Protein AF-A0A4Y8I487-F1 (afdb_monomer_lite)

Radius of gyration: 18.83 Å; chains: 1; bounding box: 40×32×55 Å

Structure (mmCIF, N/CA/C/O backbone):
data_AF-A0A4Y8I487-F1
#
_entry.id   AF-A0A4Y8I487-F1
#
loop_
_atom_site.group_PDB
_atom_site.id
_atom_site.type_symbol
_atom_site.label_atom_id
_atom_site.label_alt_id
_atom_site.label_comp_id
_atom_site.label_asym_id
_atom_site.label_entity_id
_atom_site.label_seq_id
_atom_site.pdbx_PDB_ins_code
_atom_site.Cartn_x
_atom_site.Cartn_y
_atom_site.Cartn_z
_atom_site.occupancy
_atom_site.B_iso_or_equiv
_atom_site.auth_seq_id
_atom_site.auth_comp_id
_atom_site.auth_asym_id
_atom_site.auth_atom_id
_atom_site.pdbx_PDB_model_num
ATOM 1 N N . MET A 1 1 ? -23.957 -20.121 10.960 1.00 50.41 1 MET A N 1
ATOM 2 C CA . MET A 1 1 ? -23.408 -18.754 10.909 1.00 50.41 1 MET A CA 1
ATOM 3 C C . MET A 1 1 ? -23.958 -18.004 12.108 1.00 50.41 1 MET A C 1
ATOM 5 O O . MET A 1 1 ? -25.176 -17.930 12.234 1.00 50.41 1 MET A O 1
ATOM 9 N N . LYS A 1 2 ? -23.110 -17.623 13.071 1.00 58.75 2 LYS A N 1
ATOM 10 C CA . LYS A 1 2 ? -23.573 -16.962 14.300 1.00 58.75 2 LYS A CA 1
ATOM 11 C C . LYS A 1 2 ? -23.811 -15.481 13.999 1.00 58.75 2 LYS A C 1
ATOM 13 O O . LYS A 1 2 ? -23.123 -14.909 13.165 1.00 58.75 2 LYS A O 1
ATOM 18 N N . LEU A 1 3 ? -24.758 -14.852 14.696 1.00 38.47 3 LEU A N 1
ATOM 19 C CA . LEU A 1 3 ? -25.061 -13.415 14.567 1.00 38.47 3 LEU A CA 1
ATOM 20 C C . LEU A 1 3 ? -23.802 -12.530 14.727 1.00 38.47 3 LEU A C 1
ATOM 22 O O . LEU A 1 3 ? -23.685 -11.487 14.095 1.00 38.47 3 LEU A O 1
ATOM 26 N N . TYR A 1 4 ? -22.835 -13.007 15.517 1.00 38.09 4 TYR A N 1
ATOM 27 C CA . TYR A 1 4 ? -21.503 -12.422 15.684 1.00 38.09 4 TYR A CA 1
ATOM 28 C C . TYR A 1 4 ? -20.668 -12.369 14.399 1.00 38.09 4 TYR A C 1
ATOM 30 O O . TYR A 1 4 ? -19.964 -11.389 14.183 1.00 38.09 4 TYR A O 1
ATOM 38 N N . ASP A 1 5 ? -20.748 -13.388 13.545 1.00 43.94 5 ASP A N 1
ATOM 39 C CA . ASP A 1 5 ? -19.967 -13.444 12.306 1.00 43.94 5 ASP A CA 1
ATOM 40 C C . ASP A 1 5 ? -20.500 -12.418 11.291 1.00 43.94 5 ASP A C 1
ATOM 42 O O . ASP A 1 5 ? -19.728 -11.786 10.576 1.00 43.94 5 ASP A O 1
ATOM 46 N N . LEU A 1 6 ? -21.823 -12.203 11.286 1.00 47.38 6 LEU A N 1
ATOM 47 C CA . LEU A 1 6 ? -22.506 -11.271 10.386 1.00 47.38 6 LEU A CA 1
ATOM 48 C C . LEU A 1 6 ? -22.272 -9.805 10.776 1.00 47.38 6 LEU A C 1
ATOM 50 O O . LEU A 1 6 ? -21.986 -8.976 9.921 1.00 47.38 6 LEU A O 1
ATOM 54 N N . LEU A 1 7 ? -22.367 -9.495 12.074 1.00 44.53 7 LEU A N 1
ATOM 55 C CA . LEU A 1 7 ? -22.099 -8.151 12.595 1.00 44.53 7 LEU A CA 1
ATOM 56 C C . LEU A 1 7 ? -20.627 -7.763 12.419 1.00 44.53 7 LEU A C 1
ATOM 58 O O . LEU A 1 7 ? -20.334 -6.618 12.088 1.00 44.53 7 LEU A O 1
ATOM 62 N N . ARG A 1 8 ? -19.709 -8.727 12.572 1.00 49.38 8 ARG A N 1
ATOM 63 C CA . ARG A 1 8 ? -18.282 -8.525 12.307 1.00 49.38 8 ARG A CA 1
ATOM 64 C C . ARG A 1 8 ? -18.020 -8.244 10.829 1.00 49.38 8 ARG A C 1
ATOM 66 O O . ARG A 1 8 ? -17.281 -7.318 10.526 1.00 49.38 8 ARG A O 1
ATOM 73 N N . ALA A 1 9 ? -18.637 -9.005 9.925 1.00 50.59 9 ALA A N 1
ATOM 74 C CA . ALA A 1 9 ? -18.509 -8.775 8.488 1.00 50.59 9 ALA A CA 1
ATOM 75 C C . ALA A 1 9 ? -19.022 -7.382 8.086 1.00 50.59 9 ALA A C 1
ATOM 77 O O . ALA A 1 9 ? -18.297 -6.651 7.428 1.00 50.59 9 ALA A O 1
ATOM 78 N N . TYR A 1 10 ? -20.201 -6.980 8.569 1.00 46.88 10 TYR A N 1
ATOM 79 C CA . TYR A 1 10 ? -20.810 -5.692 8.220 1.00 46.88 10 TYR A CA 1
ATOM 80 C C . TYR A 1 10 ? -20.042 -4.484 8.782 1.00 46.88 10 TYR A C 1
ATOM 82 O O . TYR A 1 10 ? -19.867 -3.482 8.096 1.00 46.88 10 TYR A O 1
ATOM 90 N N . ALA A 1 11 ? -19.548 -4.571 10.024 1.00 49.69 11 ALA A N 1
ATOM 91 C CA . ALA A 1 11 ? -18.706 -3.523 10.604 1.00 49.69 11 ALA A CA 1
ATOM 92 C C . ALA A 1 11 ? -17.352 -3.419 9.884 1.00 49.69 11 ALA A C 1
ATOM 94 O O . ALA A 1 11 ? -16.865 -2.318 9.655 1.00 49.69 11 ALA A O 1
ATOM 95 N N . ASN A 1 12 ? -16.764 -4.549 9.485 1.00 49.34 12 ASN A N 1
ATOM 96 C CA . ASN A 1 12 ? -15.534 -4.552 8.695 1.00 49.34 12 ASN A CA 1
ATOM 97 C C . ASN A 1 12 ? -15.743 -3.951 7.303 1.00 49.34 12 ASN A C 1
ATOM 99 O O . ASN A 1 12 ? -14.895 -3.199 6.844 1.00 49.34 12 ASN A O 1
ATOM 103 N N . GLU A 1 13 ? -16.866 -4.262 6.659 1.00 46.97 13 GLU A N 1
ATOM 104 C CA . GLU A 1 13 ? -17.222 -3.753 5.334 1.00 46.97 13 GLU A CA 1
ATOM 105 C C . GLU A 1 13 ? -17.426 -2.229 5.381 1.00 46.97 13 GLU A C 1
ATOM 107 O O . GLU A 1 13 ? -16.774 -1.504 4.634 1.00 46.97 13 GLU A O 1
ATOM 112 N N . ALA A 1 14 ? -18.200 -1.729 6.352 1.00 46.22 14 ALA A N 1
ATOM 113 C CA . ALA A 1 14 ? -18.466 -0.299 6.522 1.00 46.22 14 ALA A CA 1
ATOM 114 C C . ALA A 1 14 ? -17.242 0.527 6.960 1.00 46.22 14 ALA A C 1
ATOM 116 O O . ALA A 1 14 ? -17.123 1.682 6.566 1.00 46.22 14 ALA A O 1
ATOM 117 N N . LEU A 1 15 ? -16.328 -0.034 7.764 1.00 49.59 15 LEU A N 1
ATOM 118 C CA . LEU A 1 15 ? -15.075 0.652 8.093 1.00 49.59 15 LEU A CA 1
ATOM 119 C C . LEU A 1 15 ? -14.061 0.592 6.944 1.00 49.59 15 LEU A C 1
ATOM 121 O O . LEU A 1 15 ? -13.318 1.547 6.760 1.00 49.59 15 LEU A O 1
ATOM 125 N N . SER A 1 16 ? -14.038 -0.478 6.143 1.00 49.03 16 SER A N 1
ATOM 126 C CA . SER A 1 16 ? -13.057 -0.626 5.057 1.00 49.03 16 SER A CA 1
ATOM 127 C C . SER A 1 16 ? -13.168 0.429 3.948 1.00 49.03 16 SER A C 1
ATOM 129 O O . SER A 1 16 ? -12.174 0.685 3.271 1.00 49.03 16 SER A O 1
ATOM 131 N N . GLU A 1 17 ? -14.333 1.065 3.779 1.00 49.94 17 GLU A N 1
ATOM 132 C CA . GLU A 1 17 ? -14.535 2.113 2.767 1.00 49.94 17 GLU A CA 1
ATOM 133 C C . GLU A 1 17 ? -13.907 3.469 3.146 1.00 49.94 17 GLU A C 1
ATOM 135 O O . GLU A 1 17 ? -13.591 4.253 2.256 1.00 49.94 17 GLU A O 1
ATOM 140 N N . GLU A 1 18 ? -13.672 3.753 4.434 1.00 57.53 18 GLU A N 1
ATOM 141 C CA . GLU A 1 18 ? -13.089 5.033 4.891 1.00 57.53 18 GLU A CA 1
ATOM 142 C C . GLU A 1 18 ? -11.577 4.969 5.161 1.00 57.53 18 GLU A C 1
ATOM 144 O O . GLU A 1 18 ? -10.955 5.974 5.509 1.00 57.53 18 GLU A O 1
ATOM 149 N N . ILE A 1 19 ? -10.971 3.790 5.032 1.00 68.12 19 ILE A N 1
ATOM 150 C CA . ILE A 1 19 ? -9.627 3.529 5.548 1.00 68.12 19 ILE A CA 1
ATOM 151 C C . ILE A 1 19 ? -8.711 3.247 4.380 1.00 68.12 19 ILE A C 1
ATOM 153 O O . ILE A 1 19 ? -8.542 2.114 3.937 1.00 68.12 19 ILE A O 1
ATOM 157 N N . ASP A 1 20 ? -8.121 4.318 3.878 1.00 79.75 20 ASP A N 1
ATOM 158 C CA . ASP A 1 20 ? -7.135 4.258 2.817 1.00 79.75 20 ASP A CA 1
ATOM 159 C C . ASP A 1 20 ? -6.019 5.265 3.087 1.00 79.75 20 ASP A C 1
ATOM 161 O O . ASP A 1 20 ? -6.173 6.219 3.858 1.00 79.75 20 ASP A O 1
ATOM 165 N N . LEU A 1 21 ? -4.881 5.048 2.438 1.00 82.38 21 LEU A N 1
ATOM 166 C CA . LEU A 1 21 ? -3.828 6.049 2.406 1.00 82.38 21 LEU A CA 1
ATOM 167 C C . LEU A 1 21 ? -4.293 7.256 1.573 1.00 82.38 21 LEU A C 1
ATOM 169 O O . LEU A 1 21 ? -5.059 7.093 0.619 1.00 82.38 21 LEU A O 1
ATOM 173 N N . PRO A 1 22 ? -3.820 8.478 1.874 1.00 85.38 22 PRO A N 1
ATOM 174 C CA . PRO A 1 22 ? -4.132 9.641 1.050 1.00 85.38 22 PRO A CA 1
ATOM 175 C C . PRO A 1 22 ? -3.752 9.420 -0.422 1.00 85.38 22 PRO A C 1
ATOM 177 O O . PRO A 1 22 ? -2.729 8.807 -0.715 1.00 85.38 22 PRO A O 1
ATOM 180 N N . ASP A 1 23 ? -4.507 9.986 -1.364 1.00 85.50 23 ASP A N 1
ATOM 181 C CA . ASP A 1 23 ? -4.180 9.902 -2.803 1.00 85.50 23 ASP A CA 1
ATOM 182 C C . ASP A 1 23 ? -2.801 10.489 -3.135 1.00 85.50 23 ASP A C 1
ATOM 184 O O . ASP A 1 23 ? -2.138 10.096 -4.089 1.00 85.50 23 ASP A O 1
ATOM 188 N N . ASN A 1 24 ? -2.348 11.459 -2.339 1.00 84.75 24 ASN A N 1
ATOM 189 C CA . ASN A 1 24 ? -1.040 12.066 -2.509 1.00 84.75 24 ASN A CA 1
ATOM 190 C C . ASN A 1 24 ? -0.023 11.435 -1.548 1.00 84.75 24 ASN A C 1
ATOM 192 O O . ASN A 1 24 ? -0.064 11.681 -0.339 1.00 84.75 24 ASN A O 1
ATOM 196 N N . ARG A 1 25 ? 0.938 10.705 -2.134 1.00 86.38 25 ARG A N 1
ATOM 197 C CA . ARG A 1 25 ? 2.062 10.021 -1.467 1.00 86.38 25 ARG A CA 1
ATOM 198 C C . ARG A 1 25 ? 2.847 10.895 -0.486 1.00 86.38 25 ARG A C 1
ATOM 200 O O . ARG A 1 25 ? 3.338 10.400 0.517 1.00 86.38 25 ARG A O 1
ATOM 207 N N . LYS A 1 26 ? 2.900 12.216 -0.690 1.00 79.75 26 LYS A N 1
ATOM 208 C CA . LYS A 1 26 ? 3.558 13.151 0.244 1.00 79.75 26 LYS A CA 1
ATOM 209 C C . LYS A 1 26 ? 2.948 13.134 1.654 1.00 79.75 26 LYS A C 1
ATOM 211 O O . LYS A 1 26 ? 3.604 13.545 2.608 1.00 79.75 26 LYS A O 1
ATOM 216 N N . PHE A 1 27 ? 1.685 12.736 1.779 1.00 83.25 27 PHE A N 1
ATOM 217 C CA . PHE A 1 27 ? 0.989 12.646 3.062 1.00 83.25 27 PHE A CA 1
ATOM 218 C C . PHE A 1 27 ? 0.948 11.223 3.617 1.00 83.25 27 PHE A C 1
ATOM 220 O O . PHE A 1 27 ? 0.276 10.992 4.621 1.00 83.25 27 PHE A O 1
ATOM 227 N N . TRP A 1 28 ? 1.625 10.270 2.973 1.00 84.31 28 TRP A N 1
ATOM 228 C CA . TRP A 1 28 ? 1.744 8.930 3.523 1.00 84.31 28 TRP A CA 1
ATOM 229 C C . TRP A 1 28 ? 2.601 8.969 4.790 1.00 84.31 28 TRP A C 1
ATOM 231 O O . TRP A 1 28 ? 3.541 9.766 4.872 1.00 84.31 28 TRP A O 1
ATOM 241 N N . PRO A 1 29 ? 2.289 8.134 5.793 1.00 88.12 29 PRO A N 1
ATOM 242 C CA . PRO A 1 29 ? 3.217 7.909 6.888 1.00 88.12 29 PRO A CA 1
ATOM 2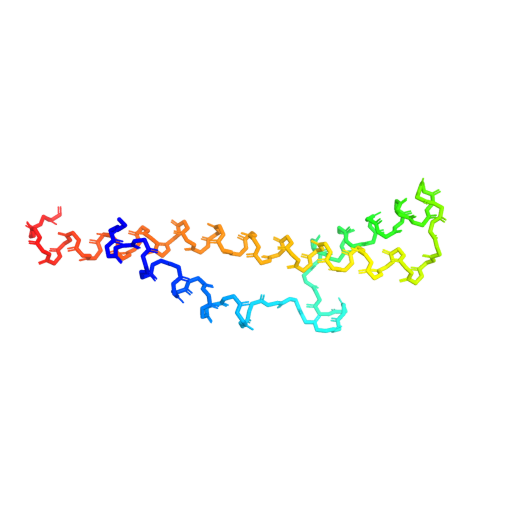43 C C . PRO A 1 29 ? 4.542 7.359 6.342 1.00 88.12 29 PRO A C 1
ATOM 245 O O . PRO A 1 29 ? 4.539 6.588 5.384 1.00 88.12 29 PRO A O 1
ATOM 248 N N . GLU A 1 30 ? 5.654 7.752 6.965 1.00 88.50 30 GLU A N 1
ATOM 249 C CA . GLU A 1 30 ? 7.022 7.450 6.508 1.00 88.50 30 GLU A CA 1
ATOM 250 C C . GLU A 1 30 ? 7.236 5.953 6.252 1.00 88.50 30 GLU A C 1
ATOM 252 O O . GLU A 1 30 ? 7.673 5.583 5.172 1.00 88.50 30 GLU A O 1
ATOM 257 N N . GLU A 1 31 ? 6.785 5.096 7.170 1.00 89.88 31 GLU A N 1
ATOM 258 C CA . GLU A 1 31 ? 6.872 3.632 7.052 1.00 89.88 31 GLU A CA 1
ATOM 259 C C . GLU A 1 31 ? 6.234 3.071 5.764 1.00 89.88 31 GLU A C 1
ATOM 261 O O . GLU A 1 31 ? 6.762 2.144 5.157 1.00 89.88 31 GLU A O 1
ATOM 266 N N . TRP A 1 32 ? 5.119 3.649 5.307 1.00 91.31 32 TRP A N 1
ATOM 267 C CA . TRP A 1 32 ? 4.427 3.204 4.092 1.00 91.31 32 TRP A CA 1
ATOM 268 C C . TRP A 1 32 ? 5.031 3.809 2.831 1.00 91.31 32 TRP A C 1
ATOM 270 O O . TRP A 1 32 ? 4.941 3.212 1.760 1.00 91.31 32 TRP A O 1
ATOM 280 N N . LEU A 1 33 ? 5.634 4.995 2.943 1.00 93.88 33 LEU A N 1
ATOM 281 C CA . LEU A 1 33 ? 6.368 5.611 1.846 1.00 93.88 33 LEU A CA 1
ATOM 282 C C . LEU A 1 33 ? 7.688 4.872 1.583 1.00 93.88 33 LEU A C 1
ATOM 284 O O . LEU A 1 33 ? 8.005 4.608 0.429 1.00 93.88 33 LEU A O 1
ATOM 288 N N . GLU A 1 34 ? 8.417 4.485 2.631 1.00 95.38 34 GLU A N 1
ATOM 289 C CA . GLU A 1 34 ? 9.644 3.687 2.514 1.00 95.38 34 GLU A CA 1
ATOM 290 C C . GLU A 1 34 ? 9.360 2.318 1.881 1.00 95.38 34 GLU A C 1
ATOM 292 O O . GLU A 1 34 ? 10.016 1.936 0.913 1.00 95.38 34 GLU A O 1
ATOM 297 N N . GLU A 1 35 ? 8.323 1.617 2.352 1.00 95.69 35 GLU A N 1
ATOM 298 C CA . GLU A 1 35 ? 7.898 0.334 1.774 1.00 95.69 35 GLU A CA 1
ATOM 299 C C . GLU A 1 35 ? 7.514 0.485 0.290 1.00 95.69 35 GLU A C 1
ATOM 301 O O . GLU A 1 35 ? 7.764 -0.401 -0.532 1.00 95.69 35 GLU A O 1
ATOM 306 N N . PHE A 1 36 ? 6.910 1.621 -0.076 1.00 97.31 36 PHE A N 1
ATOM 307 C CA . PHE A 1 36 ? 6.557 1.933 -1.458 1.00 97.31 36 PHE A CA 1
ATOM 308 C C . PHE A 1 36 ? 7.793 2.102 -2.333 1.00 97.31 36 PHE A C 1
ATOM 310 O O . PHE A 1 36 ? 7.870 1.506 -3.411 1.00 97.31 36 PHE A O 1
ATOM 317 N N . GLU A 1 37 ? 8.753 2.904 -1.879 1.00 96.81 37 GLU A N 1
ATOM 318 C CA . GLU A 1 37 ? 10.002 3.156 -2.595 1.00 96.81 37 GLU A CA 1
ATOM 319 C C . GLU A 1 37 ? 10.805 1.862 -2.772 1.00 96.81 37 GLU A C 1
ATOM 321 O O . GLU A 1 37 ? 11.309 1.590 -3.863 1.00 96.81 37 GLU A O 1
ATOM 326 N N . GLU A 1 38 ? 10.856 1.013 -1.744 1.00 97.38 38 GLU A N 1
ATOM 327 C CA . GLU A 1 38 ? 11.531 -0.281 -1.822 1.00 97.38 38 GLU A CA 1
ATOM 328 C C . GLU A 1 38 ? 10.847 -1.221 -2.825 1.00 97.38 38 GLU A C 1
ATOM 330 O O . GLU A 1 38 ? 11.496 -1.737 -3.739 1.00 97.38 38 GLU A O 1
ATOM 335 N N . ARG A 1 39 ? 9.528 -1.422 -2.713 1.00 96.94 39 ARG A N 1
ATOM 336 C CA . ARG A 1 39 ? 8.792 -2.344 -3.594 1.00 96.94 39 ARG A CA 1
ATOM 337 C C . ARG A 1 39 ? 8.774 -1.894 -5.042 1.00 96.94 39 ARG A C 1
ATOM 339 O O . ARG A 1 39 ? 8.965 -2.730 -5.922 1.00 96.94 39 ARG A O 1
ATOM 346 N N . SER A 1 40 ? 8.547 -0.605 -5.289 1.00 97.31 40 SER A N 1
ATOM 347 C CA . SER A 1 40 ? 8.583 -0.053 -6.647 1.00 97.31 40 SER A CA 1
ATOM 348 C C . SER A 1 40 ? 9.975 -0.208 -7.259 1.00 97.31 40 SER A C 1
ATOM 350 O O . SER A 1 40 ? 10.079 -0.625 -8.409 1.00 97.31 40 SER A O 1
ATOM 352 N N . GLY A 1 41 ? 11.041 -0.004 -6.477 1.00 96.69 41 GLY A N 1
ATOM 353 C CA . GLY A 1 41 ? 12.411 -0.271 -6.908 1.00 96.69 41 GLY A CA 1
ATOM 354 C C . GLY A 1 41 ? 12.647 -1.743 -7.258 1.00 96.69 41 GLY A C 1
ATOM 355 O O . GLY A 1 41 ? 13.156 -2.043 -8.335 1.00 96.69 41 GLY A O 1
ATOM 356 N N . ILE A 1 42 ? 12.230 -2.678 -6.400 1.00 97.25 42 ILE A N 1
ATOM 357 C CA . ILE A 1 42 ? 12.358 -4.120 -6.676 1.00 97.25 42 ILE A CA 1
ATOM 358 C C . ILE A 1 42 ? 11.585 -4.498 -7.947 1.00 97.25 42 ILE A C 1
ATOM 360 O O . ILE A 1 42 ? 12.100 -5.213 -8.801 1.00 97.25 42 ILE A O 1
ATOM 364 N N . MET A 1 43 ? 10.356 -4.008 -8.104 1.00 97.69 43 MET A N 1
ATOM 365 C CA . MET A 1 43 ? 9.526 -4.287 -9.277 1.00 97.69 43 MET A CA 1
ATOM 366 C C . MET A 1 43 ? 10.108 -3.692 -10.570 1.00 97.69 43 MET A C 1
ATOM 368 O O . MET A 1 43 ? 10.071 -4.364 -11.599 1.00 97.69 43 MET A O 1
ATOM 372 N N . GLU A 1 44 ? 10.683 -2.486 -10.518 1.00 97.56 44 GLU A N 1
ATOM 373 C CA . GLU A 1 44 ? 11.358 -1.847 -11.660 1.00 97.56 44 GLU A CA 1
ATOM 374 C C . GLU A 1 44 ? 12.618 -2.631 -12.067 1.00 97.56 44 GLU A C 1
ATOM 376 O O . GLU A 1 44 ? 12.792 -2.965 -13.237 1.00 97.56 44 GLU A O 1
ATOM 381 N N . PHE A 1 45 ? 13.501 -2.956 -11.115 1.00 96.50 45 PHE A N 1
ATOM 382 C CA . PHE A 1 45 ? 14.821 -3.517 -11.433 1.00 96.50 45 PHE A CA 1
ATOM 383 C C . PHE A 1 45 ? 14.851 -5.044 -11.532 1.00 96.50 45 PHE A C 1
ATOM 385 O O . PHE A 1 45 ? 15.451 -5.580 -12.463 1.00 96.50 45 PHE A O 1
ATOM 392 N N . ASP A 1 46 ? 14.218 -5.746 -10.593 1.00 95.88 46 ASP A N 1
ATOM 393 C CA . ASP A 1 46 ? 14.224 -7.213 -10.549 1.00 95.88 46 ASP A CA 1
ATOM 394 C C . ASP A 1 46 ? 13.020 -7.809 -11.294 1.00 95.88 46 ASP A C 1
ATOM 396 O O . ASP A 1 46 ? 13.078 -8.949 -11.761 1.00 95.88 46 ASP A O 1
ATOM 400 N N . GLY A 1 47 ? 11.926 -7.047 -11.403 1.00 94.00 47 GLY A N 1
ATOM 401 C CA . GLY A 1 47 ? 10.704 -7.440 -12.109 1.00 94.00 47 GLY A CA 1
ATOM 402 C C . GLY A 1 47 ? 10.690 -7.123 -13.606 1.00 94.00 47 GLY A C 1
ATOM 403 O O . GLY A 1 47 ? 9.786 -7.598 -14.291 1.00 94.00 47 GLY A O 1
ATOM 404 N N . ASP A 1 48 ? 11.673 -6.362 -14.108 1.00 96.25 48 ASP A N 1
ATOM 405 C CA . ASP A 1 48 ? 11.741 -5.859 -15.495 1.00 96.25 48 ASP A CA 1
ATOM 406 C C . ASP A 1 48 ? 10.462 -5.106 -15.918 1.00 96.25 48 ASP A C 1
ATOM 408 O O . ASP A 1 48 ? 10.031 -5.156 -17.072 1.00 96.25 48 ASP A O 1
ATOM 412 N N . LEU A 1 49 ? 9.819 -4.435 -14.957 1.00 96.50 49 LEU A N 1
ATOM 413 C CA . LEU A 1 49 ? 8.641 -3.610 -15.198 1.00 96.50 49 LEU A CA 1
ATOM 414 C C . LEU A 1 49 ? 9.051 -2.175 -15.506 1.00 96.50 49 LEU A C 1
ATOM 416 O O . LEU A 1 49 ? 10.059 -1.668 -15.009 1.00 96.50 49 LEU A O 1
ATOM 420 N N . ASP A 1 50 ? 8.234 -1.485 -16.301 1.00 97.56 50 ASP A N 1
ATOM 421 C CA . ASP A 1 50 ? 8.411 -0.046 -16.428 1.00 97.56 50 ASP A CA 1
ATOM 422 C C . ASP A 1 50 ? 8.123 0.641 -15.080 1.00 97.56 50 ASP A C 1
ATOM 424 O O . ASP A 1 50 ? 7.378 0.132 -14.239 1.00 97.56 50 ASP A O 1
ATOM 428 N N . ARG A 1 51 ? 8.722 1.815 -14.856 1.00 95.19 51 ARG A N 1
ATOM 429 C CA . ARG A 1 51 ? 8.556 2.532 -13.586 1.00 95.19 51 ARG A CA 1
ATOM 430 C C . ARG A 1 51 ? 7.092 2.808 -13.253 1.00 95.19 51 ARG A C 1
ATOM 432 O O . ARG A 1 51 ? 6.709 2.739 -12.094 1.00 95.19 51 ARG A O 1
ATOM 439 N N . MET A 1 52 ? 6.279 3.160 -14.244 1.00 97.00 52 MET A N 1
ATOM 440 C CA . MET A 1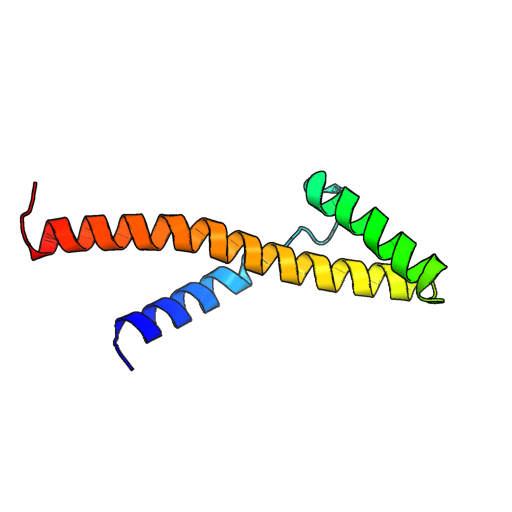 52 ? 4.885 3.529 -14.006 1.00 97.00 52 MET A CA 1
ATOM 441 C C . MET A 1 52 ? 4.070 2.314 -13.539 1.00 97.00 52 MET A C 1
ATOM 443 O O . MET A 1 52 ? 3.281 2.428 -12.607 1.00 97.00 52 MET A O 1
ATOM 447 N N . GLU A 1 53 ? 4.284 1.157 -14.156 1.00 96.94 53 GLU A N 1
ATOM 448 C CA . GLU A 1 53 ? 3.679 -0.124 -13.810 1.00 96.94 53 GLU A CA 1
ATOM 449 C C . GLU A 1 53 ? 4.188 -0.628 -12.455 1.00 96.94 53 GLU A C 1
ATOM 451 O O . GLU A 1 53 ? 3.386 -1.034 -11.614 1.00 96.94 53 GLU A O 1
ATOM 456 N N . ALA A 1 54 ? 5.494 -0.526 -12.200 1.00 97.69 54 ALA A N 1
ATOM 457 C CA . ALA A 1 54 ? 6.099 -0.869 -10.917 1.00 97.69 54 ALA A CA 1
ATOM 458 C C . ALA A 1 54 ? 5.538 -0.014 -9.768 1.00 97.69 54 ALA A C 1
ATOM 460 O O . ALA A 1 54 ? 5.145 -0.552 -8.733 1.00 97.69 54 ALA A O 1
ATOM 461 N N . GLU A 1 55 ? 5.453 1.309 -9.952 1.00 97.25 55 GLU A N 1
ATOM 462 C CA . GLU A 1 55 ? 4.857 2.220 -8.970 1.00 97.2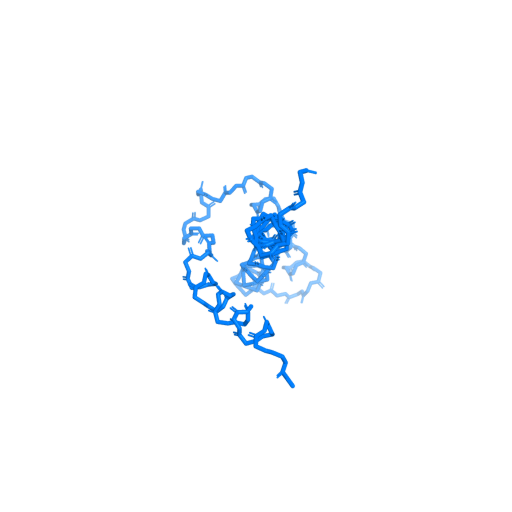5 55 GLU A CA 1
ATOM 463 C C . GLU A 1 55 ? 3.371 1.909 -8.749 1.00 97.25 55 GLU A C 1
ATOM 465 O O . GLU A 1 55 ? 2.939 1.820 -7.602 1.00 97.25 55 GLU A O 1
ATOM 470 N N . GLN A 1 56 ? 2.593 1.686 -9.814 1.00 96.88 56 GLN A N 1
ATOM 471 C CA . GLN A 1 56 ? 1.168 1.372 -9.685 1.00 96.88 56 GLN A CA 1
ATOM 472 C C . GLN A 1 56 ? 0.944 0.079 -8.891 1.00 96.88 56 GLN A C 1
ATOM 474 O O . GLN A 1 56 ? 0.143 0.051 -7.958 1.00 96.88 56 GLN A O 1
ATOM 479 N N . LEU A 1 57 ? 1.678 -0.986 -9.223 1.00 96.62 57 LEU A N 1
ATOM 480 C CA . LEU A 1 57 ? 1.556 -2.267 -8.529 1.00 96.62 57 LEU A CA 1
ATOM 481 C C . LEU A 1 57 ? 2.027 -2.180 -7.075 1.00 96.62 57 LEU A C 1
ATOM 483 O O . LEU A 1 57 ? 1.415 -2.789 -6.196 1.00 96.62 57 LEU A O 1
ATOM 487 N N . ALA A 1 58 ? 3.097 -1.431 -6.801 1.00 96.81 58 ALA A N 1
ATOM 488 C CA . ALA A 1 58 ? 3.568 -1.206 -5.440 1.00 96.81 58 ALA A CA 1
ATOM 489 C C . ALA A 1 58 ? 2.530 -0.442 -4.603 1.00 96.81 58 ALA A C 1
ATOM 491 O O . ALA A 1 58 ? 2.248 -0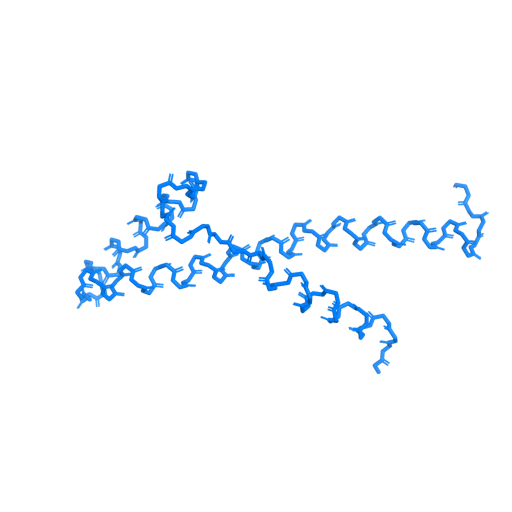.837 -3.469 1.00 96.81 58 ALA A O 1
ATOM 492 N N . GLU A 1 59 ? 1.923 0.605 -5.169 1.00 95.81 59 GLU A N 1
ATOM 493 C CA . GLU A 1 59 ? 0.873 1.384 -4.513 1.00 95.81 59 GLU A CA 1
ATOM 494 C C . GLU A 1 59 ? -0.365 0.529 -4.210 1.00 95.81 59 GLU A C 1
ATOM 496 O O . GLU A 1 59 ? -0.824 0.518 -3.066 1.00 95.81 59 GLU A O 1
ATOM 501 N N . ASP A 1 60 ? -0.855 -0.249 -5.180 1.00 94.88 60 ASP A N 1
ATOM 502 C CA . ASP A 1 60 ? -2.012 -1.132 -4.991 1.00 94.88 60 ASP A CA 1
ATOM 503 C C . ASP A 1 60 ? -1.775 -2.125 -3.841 1.00 94.88 60 ASP A C 1
ATOM 505 O O . ASP A 1 60 ? -2.634 -2.328 -2.977 1.00 94.88 60 ASP A O 1
ATOM 509 N N . ARG A 1 61 ? -0.569 -2.705 -3.784 1.00 94.19 61 ARG A N 1
ATOM 510 C CA . ARG A 1 61 ? -0.171 -3.645 -2.727 1.00 94.19 61 ARG A CA 1
ATOM 511 C C . ARG A 1 61 ? -0.082 -2.996 -1.357 1.00 94.19 61 ARG A C 1
ATOM 513 O O . ARG A 1 61 ? -0.456 -3.621 -0.367 1.00 94.19 61 ARG A O 1
ATOM 520 N N . ILE A 1 62 ? 0.420 -1.771 -1.283 1.00 93.94 62 ILE A N 1
ATOM 521 C CA . ILE A 1 62 ? 0.537 -1.053 -0.014 1.00 93.94 62 ILE A CA 1
ATOM 522 C C . ILE A 1 62 ? -0.826 -0.627 0.506 1.00 93.94 62 ILE A C 1
ATOM 524 O O . ILE A 1 62 ? -1.084 -0.776 1.696 1.00 93.94 62 ILE A O 1
ATOM 528 N N . ARG A 1 63 ? -1.729 -0.177 -0.366 1.00 91.81 63 ARG A N 1
ATOM 529 C CA . ARG A 1 63 ? -3.107 0.144 0.026 1.00 91.81 63 ARG A CA 1
ATOM 530 C C . ARG A 1 63 ? -3.846 -1.086 0.554 1.00 91.81 63 ARG A C 1
ATOM 532 O O . ARG A 1 63 ? -4.531 -0.992 1.571 1.00 91.81 63 ARG A O 1
ATOM 539 N N . GLU A 1 64 ? -3.671 -2.242 -0.090 1.00 90.31 64 GLU A N 1
ATOM 540 C CA . GLU A 1 64 ? -4.195 -3.529 0.389 1.00 90.31 64 GLU A CA 1
ATOM 541 C C . GLU A 1 64 ? -3.627 -3.878 1.778 1.00 90.31 64 GLU A C 1
ATOM 543 O O . GLU A 1 64 ? -4.381 -4.112 2.724 1.00 90.31 64 GLU A O 1
ATOM 548 N N . GLN A 1 65 ? -2.303 -3.813 1.940 1.00 90.25 65 GLN A N 1
ATOM 549 C CA . GLN A 1 65 ? -1.642 -4.127 3.208 1.00 90.25 65 GLN A CA 1
ATOM 550 C C . GLN A 1 65 ? -2.019 -3.149 4.333 1.00 90.25 65 GLN A C 1
ATOM 552 O O . GLN A 1 65 ? -2.227 -3.572 5.470 1.00 90.25 65 GLN A O 1
ATOM 557 N N . TYR A 1 66 ? -2.141 -1.854 4.035 1.00 86.81 66 TYR A N 1
ATOM 558 C CA . TYR A 1 66 ? -2.555 -0.832 4.996 1.00 86.81 66 TYR A CA 1
ATOM 559 C C . TYR A 1 66 ? -3.948 -1.130 5.553 1.00 86.81 66 TYR A C 1
ATOM 561 O O . TYR A 1 66 ? -4.150 -1.097 6.771 1.00 86.81 66 TYR A O 1
ATOM 569 N N . LYS A 1 67 ? -4.897 -1.483 4.675 1.00 84.62 67 LYS A N 1
ATOM 570 C CA . LYS A 1 67 ? -6.257 -1.886 5.062 1.00 84.62 67 LYS A CA 1
ATOM 571 C C . LYS A 1 67 ? -6.229 -3.098 5.984 1.00 84.62 67 LYS A C 1
ATOM 573 O O . LYS A 1 67 ? -6.844 -3.067 7.051 1.00 84.62 67 LYS A O 1
ATOM 578 N N . ASP A 1 68 ? -5.466 -4.125 5.626 1.00 82.88 68 ASP A N 1
ATOM 579 C CA . ASP A 1 68 ? -5.334 -5.338 6.433 1.00 82.88 68 ASP A CA 1
ATOM 580 C C . ASP A 1 68 ? -4.703 -5.064 7.802 1.00 82.88 68 ASP A C 1
ATOM 582 O O . ASP A 1 68 ? -5.196 -5.530 8.835 1.00 82.88 68 ASP A O 1
ATOM 586 N N . GLU A 1 69 ? -3.623 -4.287 7.853 1.00 83.81 69 GLU A N 1
ATOM 587 C CA . GLU A 1 69 ? -2.971 -3.918 9.107 1.00 83.81 69 GLU A CA 1
ATOM 588 C C . GLU A 1 69 ? -3.873 -3.085 10.001 1.00 83.81 69 GLU A C 1
ATOM 590 O O . GLU A 1 69 ? -3.933 -3.313 11.214 1.00 83.81 69 GLU A O 1
ATOM 595 N N . TRP A 1 70 ? -4.587 -2.132 9.415 1.00 77.38 70 TRP A N 1
ATOM 596 C CA . TRP A 1 70 ? -5.535 -1.318 10.141 1.00 77.38 70 TRP A CA 1
ATOM 597 C C . TRP A 1 70 ? -6.662 -2.180 10.710 1.00 77.38 70 TRP A C 1
ATOM 599 O O . TRP A 1 70 ? -6.956 -2.087 11.904 1.00 77.38 70 TRP A O 1
ATOM 609 N N . LEU A 1 71 ? -7.246 -3.076 9.904 1.00 67.25 71 LEU A N 1
ATOM 610 C CA . LEU A 1 71 ? -8.290 -4.007 10.342 1.00 67.25 71 LEU A CA 1
ATOM 611 C C . LEU A 1 71 ? -7.782 -4.933 11.449 1.00 67.25 71 LEU A C 1
ATOM 613 O O . LEU A 1 71 ? -8.498 -5.183 12.416 1.00 67.25 71 LEU A O 1
ATOM 617 N N . ASN A 1 72 ? -6.539 -5.403 11.374 1.00 70.06 72 ASN A N 1
ATOM 618 C CA . ASN A 1 72 ? -5.942 -6.242 12.412 1.00 70.06 72 ASN A CA 1
ATOM 619 C C . ASN A 1 72 ? -5.683 -5.468 13.716 1.00 70.06 72 ASN A C 1
ATOM 621 O O . ASN A 1 72 ? -6.009 -5.957 14.804 1.00 70.06 72 ASN A O 1
ATOM 625 N N . LYS A 1 73 ? -5.148 -4.242 13.624 1.00 67.31 73 LYS A N 1
ATOM 626 C CA . LYS A 1 73 ? -4.908 -3.354 14.776 1.00 67.31 73 LYS A CA 1
ATOM 627 C C . LYS A 1 73 ? -6.226 -2.963 15.455 1.00 67.31 73 LYS A C 1
ATOM 629 O O . LYS A 1 73 ? -6.312 -2.963 16.685 1.00 67.31 73 LYS A O 1
ATOM 634 N N . THR A 1 74 ? -7.271 -2.681 14.679 1.00 60.47 74 THR A N 1
ATOM 635 C CA . THR A 1 74 ? -8.570 -2.251 15.210 1.00 60.47 74 THR A CA 1
ATOM 636 C C . THR A 1 74 ? -9.458 -3.400 15.644 1.00 60.47 74 THR A C 1
ATOM 638 O O . THR A 1 74 ? -9.983 -3.326 16.746 1.00 60.47 74 THR A O 1
ATOM 641 N N . GLN A 1 75 ? -9.573 -4.509 14.910 1.00 55.06 75 GLN A N 1
ATOM 642 C CA . GLN A 1 75 ? -10.299 -5.685 15.406 1.00 55.06 75 GLN A CA 1
ATOM 643 C C . GLN A 1 75 ? -9.670 -6.220 16.697 1.00 55.06 75 GLN A C 1
ATOM 645 O O . GLN A 1 75 ? -10.394 -6.615 17.608 1.00 55.06 75 GLN A O 1
ATOM 650 N N . GLY A 1 76 ? -8.340 -6.171 16.830 1.00 53.16 76 GLY A N 1
ATOM 651 C CA . GLY A 1 76 ? -7.649 -6.542 18.065 1.00 53.16 76 GLY A CA 1
ATOM 652 C C . GLY A 1 76 ? -8.064 -5.708 19.287 1.00 53.16 76 GLY A C 1
ATOM 653 O O . GLY A 1 76 ? -8.073 -6.238 20.402 1.00 53.16 76 GLY A O 1
ATOM 654 N N . ASN A 1 77 ? -8.454 -4.445 19.088 1.00 50.38 77 ASN A N 1
ATOM 655 C CA . ASN A 1 77 ? -8.886 -3.525 20.145 1.00 50.38 77 ASN A CA 1
ATOM 656 C C . ASN A 1 77 ? -10.413 -3.447 20.291 1.00 50.38 77 ASN A C 1
ATOM 658 O O . ASN A 1 77 ? -10.922 -3.571 21.401 1.00 50.38 77 ASN A O 1
ATOM 662 N N . THR A 1 78 ? -11.161 -3.315 19.199 1.00 49.56 78 THR A N 1
ATOM 663 C CA . THR A 1 78 ? -12.624 -3.195 19.185 1.00 49.56 78 THR A CA 1
ATOM 664 C C . THR A 1 78 ? -13.296 -4.488 19.636 1.00 49.56 78 THR A C 1
ATOM 666 O O . THR A 1 78 ? -14.175 -4.442 20.492 1.00 49.56 78 THR A O 1
ATOM 669 N N . VAL A 1 79 ? -12.818 -5.662 19.193 1.00 50.53 79 VAL A N 1
ATOM 670 C CA . VAL A 1 79 ? -13.363 -6.950 19.666 1.00 50.53 79 VAL A CA 1
ATOM 671 C C . VAL A 1 79 ? -13.094 -7.134 21.161 1.00 50.53 79 VAL A C 1
ATOM 673 O O . VAL A 1 79 ? -13.955 -7.636 21.879 1.00 50.53 79 VAL A O 1
ATOM 676 N N . LYS A 1 80 ? -11.944 -6.673 21.675 1.00 49.94 80 LYS A N 1
ATOM 677 C CA . LYS A 1 80 ? -11.656 -6.701 23.119 1.00 49.94 80 LYS A CA 1
ATOM 678 C C . LYS A 1 80 ? -12.535 -5.738 23.912 1.00 49.94 80 LYS A C 1
ATOM 680 O O . LYS A 1 80 ? -12.951 -6.092 25.013 1.00 49.94 80 LYS A O 1
ATOM 685 N N . ILE A 1 81 ? -12.797 -4.537 23.402 1.00 51.38 81 ILE A N 1
ATOM 686 C CA . ILE A 1 81 ? -13.574 -3.514 24.113 1.00 51.38 81 ILE A CA 1
ATOM 687 C C . ILE A 1 81 ? -15.064 -3.875 24.118 1.00 51.38 81 ILE A C 1
ATOM 689 O O . ILE A 1 81 ? -15.675 -3.884 25.187 1.00 51.38 81 ILE A O 1
ATOM 693 N N . GLU A 1 82 ? -15.632 -4.263 22.974 1.00 51.28 82 GLU A N 1
ATOM 694 C CA . GLU A 1 82 ? -17.052 -4.618 22.877 1.00 51.28 82 GLU A CA 1
ATOM 695 C C . GLU A 1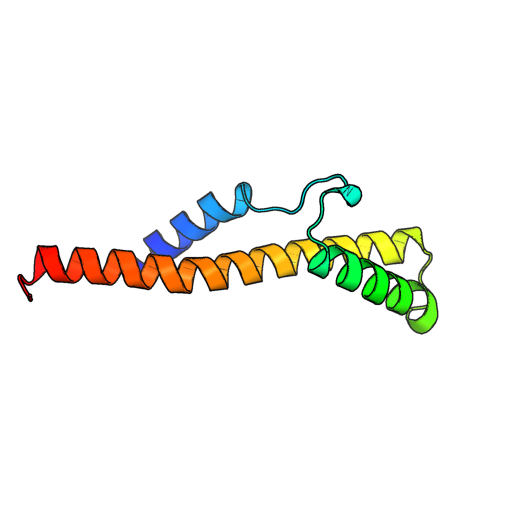 82 ? -17.379 -5.939 23.585 1.00 51.28 82 GLU A C 1
ATOM 697 O O . GLU A 1 82 ? -18.414 -6.030 24.245 1.00 51.28 82 GLU A O 1
ATOM 702 N N . LEU A 1 83 ? -16.495 -6.950 23.544 1.00 49.03 83 LEU A N 1
ATOM 703 C CA . LEU A 1 83 ? -16.688 -8.170 24.343 1.00 49.03 83 LEU A CA 1
ATOM 704 C C . LEU A 1 83 ? -16.619 -7.878 25.843 1.00 49.03 83 LEU A C 1
ATOM 706 O O . LEU A 1 83 ? -17.449 -8.393 26.586 1.00 49.03 83 LEU A O 1
ATOM 710 N N . ASN A 1 84 ? -15.685 -7.036 26.297 1.00 48.66 84 ASN A N 1
ATOM 711 C CA . ASN A 1 84 ? -15.601 -6.674 27.714 1.00 48.66 84 ASN A CA 1
ATOM 712 C C . ASN A 1 84 ? -16.812 -5.857 28.177 1.00 48.66 84 ASN A C 1
ATOM 714 O O . ASN A 1 84 ? -17.328 -6.106 29.263 1.00 48.66 84 ASN A O 1
ATOM 718 N N . GLN A 1 85 ? -17.301 -4.911 27.372 1.00 51.09 85 GLN A N 1
ATOM 719 C CA . GLN A 1 85 ? -18.499 -4.145 27.722 1.00 51.09 85 GLN A CA 1
ATOM 720 C C . GLN A 1 85 ? -19.755 -5.019 27.720 1.00 51.09 85 GLN A C 1
ATOM 722 O O . GLN A 1 85 ? -20.564 -4.919 28.640 1.00 51.09 85 GLN A O 1
ATOM 727 N N . LYS A 1 86 ? -19.907 -5.923 26.748 1.00 47.09 86 LYS A N 1
ATOM 728 C CA . LYS A 1 86 ? -21.092 -6.782 26.661 1.00 47.09 86 LYS A CA 1
ATOM 729 C C . LYS A 1 86 ? -21.100 -7.892 27.718 1.00 47.09 86 LYS A C 1
ATOM 731 O O . LYS A 1 86 ? -22.149 -8.154 28.295 1.00 47.09 86 LYS A O 1
ATOM 736 N N . LEU A 1 87 ? -19.940 -8.467 28.059 1.00 45.00 87 LEU A N 1
ATOM 737 C CA 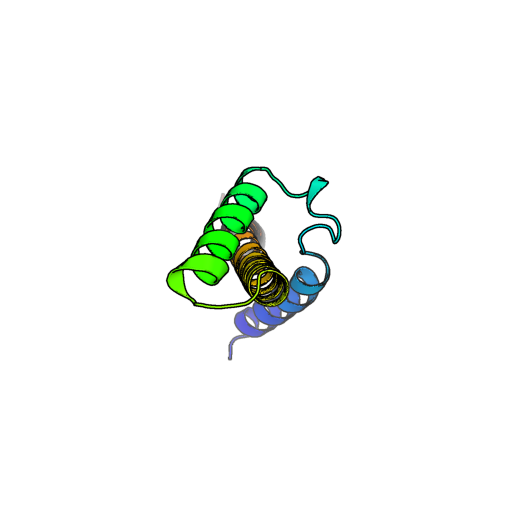. LEU A 1 87 ? -19.806 -9.404 29.186 1.00 45.00 87 LEU A CA 1
ATOM 738 C C . LEU A 1 87 ? -20.108 -8.732 30.533 1.00 45.00 87 LEU A C 1
ATOM 740 O O . LEU A 1 87 ? -20.777 -9.333 31.371 1.00 45.00 87 LEU A O 1
ATOM 744 N N . LYS A 1 88 ? -19.682 -7.476 30.726 1.00 51.91 88 LYS A N 1
ATOM 745 C CA . LYS A 1 88 ? -20.012 -6.703 31.934 1.00 51.91 88 LYS A CA 1
ATOM 746 C C . LYS A 1 88 ? -21.508 -6.417 32.058 1.00 51.91 88 LYS A C 1
ATOM 748 O O . LYS A 1 88 ? -22.058 -6.544 33.145 1.00 51.91 88 LYS A O 1
ATOM 753 N N . VAL A 1 89 ? -22.169 -6.071 30.953 1.00 54.16 89 VAL A N 1
ATOM 754 C CA . VAL A 1 89 ? -23.598 -5.719 30.948 1.00 54.16 89 VAL A CA 1
ATOM 755 C C . VAL A 1 89 ? -24.509 -6.949 31.045 1.00 54.16 89 VAL A C 1
ATOM 757 O O . VAL A 1 89 ? -25.523 -6.888 31.733 1.00 54.16 89 VAL A O 1
ATOM 760 N N . GLU A 1 90 ? -24.171 -8.068 30.396 1.00 45.44 90 GLU A N 1
ATOM 761 C CA . GLU A 1 90 ? -25.037 -9.260 30.376 1.00 45.44 90 GLU A CA 1
ATOM 762 C C . GLU A 1 90 ? -24.809 -10.221 31.556 1.00 45.44 90 GLU A C 1
ATOM 764 O O . GLU A 1 90 ? -25.741 -10.930 31.934 1.00 45.44 90 GLU A O 1
ATOM 769 N N . PHE A 1 91 ? -23.616 -10.245 32.168 1.00 45.12 91 PHE A N 1
ATOM 770 C CA . PHE A 1 91 ? -23.278 -11.230 33.210 1.00 45.12 91 PHE A CA 1
ATOM 771 C C . PHE A 1 91 ? -22.924 -10.641 34.582 1.00 45.12 91 PHE A C 1
ATOM 773 O O . PHE A 1 91 ? -22.719 -11.413 35.516 1.00 45.12 91 PHE A O 1
ATOM 780 N N . ASN A 1 92 ? -22.906 -9.310 34.736 1.00 46.69 92 ASN A N 1
ATOM 781 C CA . ASN A 1 92 ? -22.691 -8.623 36.018 1.00 46.69 92 ASN A CA 1
ATOM 782 C C . ASN A 1 92 ? -21.425 -9.111 36.760 1.00 46.69 92 ASN A C 1
ATOM 784 O O . ASN A 1 92 ? -21.447 -9.381 37.960 1.00 46.69 92 ASN A O 1
ATOM 788 N N . ILE A 1 93 ? -20.340 -9.301 36.007 1.00 51.00 93 ILE A N 1
ATOM 789 C CA . ILE A 1 93 ? -19.038 -9.729 36.525 1.00 51.00 93 ILE A CA 1
ATOM 790 C C . ILE A 1 93 ? -18.170 -8.470 36.668 1.00 51.00 93 ILE A C 1
ATOM 792 O O . ILE A 1 93 ? -17.924 -7.796 35.663 1.00 51.00 93 ILE A O 1
ATOM 796 N N . ASP A 1 94 ? -17.766 -8.154 37.904 1.00 53.41 94 ASP A N 1
ATOM 797 C CA . ASP A 1 94 ? -16.841 -7.055 38.248 1.00 53.41 94 ASP A CA 1
ATOM 798 C C . ASP A 1 94 ? -15.424 -7.275 37.684 1.00 53.41 94 ASP A C 1
ATOM 800 O O . ASP A 1 94 ? -14.896 -8.406 37.817 1.00 53.41 94 ASP A O 1
#

Foldseek 3Di:
DDPVVVVLVVVLVVVLVVFFADPDLVRGDPVLNVQLVVQLVCCVPVVVDDSVVSSVVSRVVSRVVSSVVVSVVVCVPVVVVVVVVVCCVPPVDD

Sequence (94 aa):
MKLYDLLRAYANEALSEEIDLPDNRKFWPEEWLEEFEERSGIMEFDGDLDRMEAEQLAEDRIREQYKDEWLNKTQGNTVKIELNQKLKVEFNID

pLDDT: mean 73.26, std 21.28, range [38.09, 97.69]

Secondary structure (DSSP, 8-state):
--HHHHHHHHHHHHHHTT----SSGGGS-HHHHHHHHHHHHHHHHTS---HHHHHHHHHHHHHHHHHHHHHHHHHHHHHHHHHHHHHHHHH---